Protein AF-K4HRU3-F1 (afdb_monomer_lite)

Radius of gyration: 20.79 Å; chains: 1; bounding box: 53×37×54 Å

InterPro domains:
  IPR000907 Lipoxygenase [PTHR11771] (1-128)
  IPR001246 Lipoxygenase, plant [PR00468] (27-48)
  IPR001246 Lipoxygenase, plant [PR00468] (76-92)
  IPR001246 Lipoxygenase, plant [PR00468] (115-128)
  IPR013819 Lipoxygenase, C-terminal [PF00305] (2-128)
  IPR013819 Lipoxygenase, C-terminal [PS51393] (1-128)
  IPR027433 Lipoxygenase, domain 3 [G3DSA:4.10.372.10] (1-89)
  IPR036226 Lipoxigenase, C-terminal domain superfamily [SSF48484] (1-127)

Secondary structure (DSSP, 8-state):
--THHHHHHHIIIIIHHHHHHHHTTS-SS-SSHHHHHHHHHT-B-----HHHHHHHHH---HHHHHHS-TTSS-B--PPPPGGGSS-TTGGGSHHHHHHHHHHSS-TT------SSS----S-HHHH-

pLDDT: mean 79.18, std 14.43, range [49.53, 98.0]

Organism: Triticum aestivum (NCBI:txid4565)

Sequence (128 aa):
SDFLGYSIKAITQGILPAVRTYVDTTPGEFDSFQDIINLYEGGIKLPNVPALEELRKQFPLQLIKDLLPVGGDSLLKLPVPHIIQADKQAWRTDEEFAREVLAGVNPVMITRLTEFPPKSSLDPSKFG

Structure (mmCIF, N/CA/C/O backbone):
data_AF-K4HRU3-F1
#
_entry.id   AF-K4HRU3-F1
#
loop_
_atom_site.group_PDB
_atom_site.id
_atom_site.type_symbol
_atom_site.label_atom_id
_atom_site.label_alt_id
_atom_site.label_comp_id
_atom_site.label_asym_id
_atom_site.label_entity_id
_atom_site.label_seq_id
_atom_site.pdbx_PDB_ins_code
_atom_site.Cartn_x
_atom_site.Cartn_y
_atom_site.Cartn_z
_atom_site.occupancy
_atom_site.B_iso_or_equiv
_atom_site.auth_seq_id
_atom_site.auth_comp_id
_atom_site.auth_asym_id
_atom_site.auth_atom_id
_atom_site.pdbx_PDB_model_num
ATOM 1 N N . SER A 1 1 ? -14.756 25.017 1.800 1.00 49.53 1 SER A N 1
ATOM 2 C CA . SER A 1 1 ? -13.764 24.368 2.690 1.00 49.53 1 SER A CA 1
ATOM 3 C C . SER A 1 1 ? -14.441 23.207 3.372 1.00 49.53 1 SER A C 1
ATOM 5 O O . SER A 1 1 ? -14.918 23.307 4.497 1.00 49.53 1 SER A O 1
ATOM 7 N N . ASP A 1 2 ? -14.575 22.138 2.604 1.00 59.00 2 ASP A N 1
ATOM 8 C CA . ASP A 1 2 ? -15.739 21.263 2.648 1.00 59.00 2 ASP A CA 1
ATOM 9 C C . ASP A 1 2 ? -15.285 19.862 3.028 1.00 59.00 2 ASP A C 1
ATOM 11 O O . ASP A 1 2 ? -14.248 19.425 2.543 1.00 59.00 2 ASP A O 1
ATOM 15 N N . PHE A 1 3 ? -16.034 19.206 3.920 1.00 65.88 3 PHE A N 1
ATOM 16 C CA . PHE A 1 3 ? -15.991 17.784 4.304 1.00 65.88 3 PHE A CA 1
ATOM 17 C C . PHE A 1 3 ? -14.611 17.110 4.520 1.00 65.88 3 PHE A C 1
ATOM 19 O O . PHE A 1 3 ? -14.329 16.652 5.627 1.00 65.88 3 PHE A O 1
ATOM 26 N N . LEU A 1 4 ? -13.735 17.063 3.513 1.00 65.38 4 LEU A N 1
ATOM 27 C CA . LEU A 1 4 ? -12.375 16.512 3.542 1.00 65.38 4 LEU A CA 1
ATOM 28 C C . LEU A 1 4 ? -11.484 17.172 4.602 1.00 65.38 4 LEU A C 1
ATOM 30 O O . LEU A 1 4 ? -10.838 16.472 5.377 1.00 65.38 4 LEU A O 1
ATOM 34 N N . GLY A 1 5 ? -11.489 18.506 4.705 1.00 69.94 5 GLY A N 1
ATOM 35 C CA . GLY A 1 5 ? -10.673 19.214 5.703 1.00 69.94 5 GLY A CA 1
ATOM 36 C C . GLY A 1 5 ? -11.087 18.897 7.147 1.00 69.94 5 GLY A C 1
ATOM 37 O O . GLY A 1 5 ? -10.239 18.661 8.009 1.00 69.94 5 GLY A O 1
ATOM 38 N N . TYR A 1 6 ? -12.396 18.820 7.406 1.00 65.19 6 TYR A N 1
ATOM 39 C CA . TYR A 1 6 ? -12.931 18.424 8.713 1.00 65.19 6 TYR A CA 1
ATOM 40 C C . TYR A 1 6 ? -12.704 16.937 9.010 1.00 65.19 6 TYR A C 1
ATOM 42 O O . TYR A 1 6 ? -12.440 16.593 10.159 1.00 65.19 6 TYR A O 1
ATOM 50 N N . SER A 1 7 ? -12.736 16.077 7.989 1.00 67.31 7 SER A N 1
ATOM 51 C CA . SER A 1 7 ? -12.435 14.645 8.115 1.00 67.31 7 SER A CA 1
ATOM 52 C C . SER A 1 7 ? -10.976 14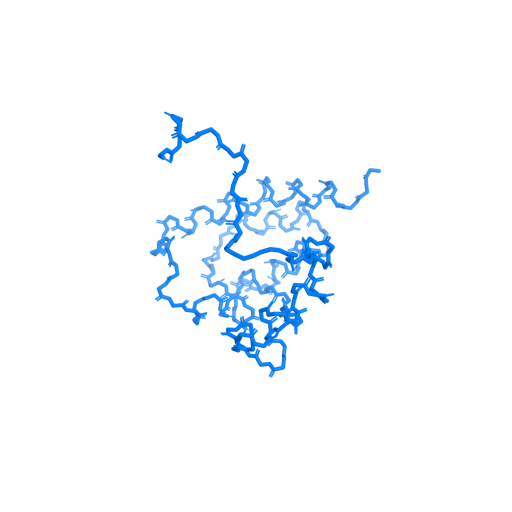.411 8.509 1.00 67.31 7 SER A C 1
ATOM 54 O O . SER A 1 7 ? -10.710 13.696 9.471 1.00 67.31 7 SER A O 1
ATOM 56 N N . ILE A 1 8 ? -10.032 15.091 7.847 1.00 75.12 8 ILE A N 1
ATOM 57 C CA . ILE A 1 8 ? -8.606 15.045 8.206 1.00 75.12 8 ILE A CA 1
ATOM 58 C C . ILE A 1 8 ? -8.403 15.554 9.637 1.00 75.12 8 ILE A C 1
ATOM 60 O O . ILE A 1 8 ? -7.705 14.921 10.426 1.00 75.12 8 ILE A O 1
ATOM 64 N N . LYS A 1 9 ? -9.045 16.670 10.011 1.00 70.06 9 LYS A N 1
ATOM 65 C CA . LYS A 1 9 ? -8.950 17.218 11.371 1.00 70.06 9 LYS A CA 1
ATOM 66 C C . LYS A 1 9 ? -9.475 16.239 12.426 1.00 70.06 9 LYS A C 1
ATOM 68 O O . LYS A 1 9 ? -8.815 16.053 13.442 1.00 70.06 9 LYS A O 1
ATOM 73 N N . ALA A 1 10 ? -10.618 15.601 12.181 1.00 66.75 10 ALA A N 1
ATOM 74 C CA . ALA A 1 10 ? -11.217 14.629 13.093 1.00 66.75 10 ALA A CA 1
ATOM 75 C C . ALA A 1 10 ? -10.364 13.354 13.241 1.00 66.75 10 ALA A C 1
ATOM 77 O O . ALA A 1 10 ? -10.187 12.859 14.355 1.00 66.75 10 ALA A O 1
ATOM 78 N N . ILE A 1 11 ? -9.769 12.859 12.148 1.00 71.12 11 ILE A N 1
ATOM 79 C CA . ILE A 1 11 ? -8.830 11.727 12.188 1.00 71.12 11 ILE A CA 1
ATOM 80 C C . ILE A 1 11 ? -7.592 12.094 13.015 1.00 71.12 11 ILE A C 1
ATOM 82 O O . ILE A 1 11 ? -7.244 11.381 13.954 1.00 71.12 11 ILE A O 1
ATOM 86 N N . THR A 1 12 ? -6.957 13.229 12.714 1.00 74.25 12 THR A N 1
ATOM 87 C CA . THR A 1 12 ? -5.702 13.644 13.358 1.00 74.25 12 THR A CA 1
ATOM 88 C C . THR A 1 12 ? -5.881 14.013 14.830 1.00 74.25 12 THR A C 1
ATOM 90 O O . THR A 1 12 ? -5.030 13.677 15.648 1.00 74.25 12 THR A O 1
ATOM 93 N N . GLN A 1 13 ? -6.960 14.719 15.183 1.00 68.19 13 GLN A N 1
ATOM 94 C CA . GLN A 1 13 ? -7.168 15.225 16.546 1.00 68.19 13 GLN A CA 1
ATOM 95 C C . GLN A 1 13 ? -7.952 14.264 17.440 1.00 68.19 13 GLN A C 1
ATOM 97 O O . GLN A 1 13 ? -7.864 14.382 18.658 1.00 68.19 13 GLN A O 1
ATOM 102 N N . GLY A 1 14 ? -8.712 13.337 16.853 1.00 66.44 14 GLY A N 1
ATOM 103 C CA . GLY A 1 14 ? -9.560 12.415 17.596 1.00 66.44 14 GLY A CA 1
ATOM 104 C C . GLY A 1 14 ? -9.108 10.969 17.518 1.00 66.44 14 GLY A C 1
ATOM 105 O O . GLY A 1 14 ? -8.711 10.377 18.519 1.00 66.44 14 GLY A O 1
ATOM 106 N N . ILE A 1 15 ? -9.167 10.398 16.317 1.00 68.06 15 ILE A N 1
ATOM 107 C CA . ILE A 1 15 ? -8.950 8.959 16.122 1.00 68.06 15 ILE A CA 1
ATOM 108 C C . ILE A 1 15 ? -7.496 8.576 16.421 1.00 68.06 15 ILE A C 1
ATOM 110 O O . ILE A 1 15 ? -7.257 7.601 17.126 1.00 68.06 15 ILE A O 1
ATOM 114 N N . LEU A 1 16 ? -6.522 9.353 15.939 1.00 72.00 16 LEU A N 1
ATOM 115 C CA . LEU A 1 16 ? -5.100 9.035 16.092 1.00 72.00 16 LEU A CA 1
ATOM 116 C C . LEU A 1 16 ? -4.645 8.940 17.567 1.00 72.00 16 LEU A C 1
ATOM 118 O O . LEU A 1 16 ? -3.982 7.956 17.899 1.00 72.00 16 LEU A O 1
ATOM 122 N N . PRO A 1 17 ? -4.994 9.879 18.473 1.00 69.88 17 PRO A N 1
ATOM 123 C CA . PRO A 1 17 ? -4.729 9.722 19.904 1.00 69.88 17 PRO A CA 1
ATOM 124 C C . PRO A 1 17 ? -5.325 8.448 20.511 1.00 69.88 17 PRO A C 1
ATOM 126 O O . PRO A 1 17 ? -4.626 7.744 21.233 1.00 69.88 17 PRO A O 1
ATOM 129 N N . ALA A 1 18 ? -6.582 8.123 20.193 1.00 66.31 18 ALA A N 1
ATOM 130 C CA . ALA A 1 18 ? -7.253 6.952 20.753 1.00 66.31 18 ALA A CA 1
ATOM 131 C C . ALA A 1 18 ? -6.654 5.628 20.248 1.00 66.31 18 ALA A C 1
ATOM 133 O O . ALA A 1 18 ? -6.493 4.687 21.023 1.00 66.31 18 ALA A O 1
ATOM 134 N N . VAL A 1 19 ? -6.270 5.577 18.967 1.00 67.44 19 VAL A N 1
ATOM 135 C CA . VAL A 1 19 ? -5.545 4.440 18.386 1.00 67.44 19 VAL A CA 1
ATOM 136 C C . VAL A 1 19 ? -4.176 4.283 19.044 1.00 67.44 19 VAL A C 1
ATOM 138 O O . VAL A 1 19 ? -3.841 3.170 19.419 1.00 67.44 19 VAL A O 1
ATOM 141 N N . ARG A 1 20 ? -3.405 5.361 19.259 1.00 67.12 20 ARG A N 1
ATOM 142 C CA . ARG A 1 20 ? -2.085 5.280 19.923 1.00 67.12 20 ARG A CA 1
ATOM 143 C C . ARG A 1 20 ? -2.170 4.675 21.320 1.00 67.12 20 ARG A C 1
ATOM 145 O O . ARG A 1 20 ? -1.429 3.751 21.610 1.00 67.12 20 ARG A O 1
ATOM 152 N N . THR A 1 21 ? -3.122 5.121 22.141 1.00 64.00 21 THR A N 1
ATOM 153 C CA . THR A 1 21 ? -3.320 4.563 23.489 1.00 64.00 21 THR A CA 1
ATOM 154 C C . THR A 1 21 ? -3.628 3.063 23.472 1.00 64.00 21 THR A C 1
ATOM 156 O O . THR A 1 21 ? -3.273 2.366 24.416 1.00 64.00 21 THR A O 1
ATOM 159 N N . TYR A 1 22 ? -4.274 2.554 22.418 1.00 60.16 22 TYR A N 1
ATOM 160 C CA . TYR A 1 22 ? -4.580 1.130 22.288 1.00 60.16 22 TYR A CA 1
ATOM 161 C C . TYR A 1 22 ? -3.470 0.320 21.607 1.00 60.16 22 TYR A C 1
ATOM 163 O O . TYR A 1 22 ? -3.189 -0.797 22.035 1.00 60.16 22 TYR A O 1
ATOM 171 N N . VAL A 1 23 ? -2.808 0.869 20.588 1.00 60.47 23 VAL A N 1
ATOM 172 C CA . VAL A 1 23 ? -1.643 0.249 19.935 1.00 60.47 23 VAL A CA 1
ATOM 173 C C . VAL A 1 23 ? -0.483 0.129 20.922 1.00 60.47 23 VAL A C 1
ATOM 175 O O . VAL A 1 23 ? 0.213 -0.873 20.889 1.00 60.47 23 VAL A O 1
ATOM 178 N N . ASP A 1 24 ? -0.353 1.046 21.885 1.00 55.22 24 ASP A N 1
ATOM 179 C CA . ASP A 1 24 ? 0.565 0.885 23.024 1.00 55.22 24 ASP A CA 1
ATOM 180 C C . ASP A 1 24 ? 0.216 -0.342 23.908 1.00 55.22 24 ASP A C 1
ATOM 182 O O . ASP A 1 24 ? 1.052 -0.808 24.679 1.00 55.22 24 ASP A O 1
ATOM 186 N N . THR A 1 25 ? -1.007 -0.886 23.807 1.00 53.00 25 THR A N 1
ATOM 187 C CA . THR A 1 25 ? -1.504 -2.053 24.574 1.00 53.00 25 THR A CA 1
ATOM 188 C C . THR A 1 25 ? -1.705 -3.331 23.745 1.00 53.00 25 THR A C 1
ATOM 190 O O . THR A 1 25 ? -1.973 -4.387 24.317 1.00 53.00 25 THR A O 1
ATOM 193 N N . THR A 1 26 ? -1.565 -3.263 22.417 1.00 58.53 26 THR A N 1
ATOM 194 C CA . THR A 1 26 ? -1.554 -4.425 21.505 1.00 58.53 26 THR A CA 1
ATOM 195 C C . THR A 1 26 ? -0.101 -4.667 21.070 1.00 58.53 26 THR A C 1
ATOM 197 O O . THR A 1 26 ? 0.658 -3.703 21.021 1.00 58.53 26 THR A O 1
ATOM 200 N N . PRO A 1 27 ? 0.358 -5.893 20.758 1.00 57.91 27 PRO A N 1
ATOM 201 C CA . PRO A 1 27 ? 1.639 -6.057 20.066 1.00 57.91 27 PRO A CA 1
ATOM 202 C C . PRO A 1 27 ? 1.591 -5.191 18.796 1.00 57.91 27 PRO A C 1
ATOM 204 O O . PRO A 1 27 ? 0.677 -5.344 17.994 1.00 57.91 27 PRO A O 1
ATOM 207 N N . GLY A 1 28 ? 2.470 -4.192 18.683 1.00 66.06 28 GLY A N 1
ATOM 208 C CA . GLY A 1 28 ? 2.300 -3.038 17.783 1.00 66.06 28 GLY A CA 1
ATOM 209 C C . GLY A 1 28 ? 2.464 -3.313 16.282 1.00 66.06 28 GLY A C 1
ATOM 210 O O . GLY A 1 28 ? 2.686 -2.375 15.519 1.00 66.06 28 GLY A O 1
ATOM 211 N N . GLU A 1 29 ? 2.380 -4.572 15.857 1.00 74.56 29 GLU A N 1
ATOM 212 C CA . GLU A 1 29 ? 2.589 -5.028 14.485 1.00 74.56 29 GLU A CA 1
ATOM 213 C C . GLU A 1 29 ? 1.497 -6.032 14.092 1.00 74.56 29 GLU A C 1
ATOM 215 O O . GLU A 1 29 ? 0.852 -6.645 14.940 1.00 74.56 29 GLU A O 1
ATOM 220 N N . PHE A 1 30 ? 1.260 -6.185 12.789 1.00 80.44 30 PHE A N 1
ATOM 221 C CA . PHE A 1 30 ? 0.417 -7.268 12.291 1.00 80.44 30 PHE A CA 1
ATOM 222 C C . PHE A 1 30 ? 1.254 -8.543 12.201 1.00 80.44 30 PHE A C 1
ATOM 224 O O . PHE A 1 30 ? 2.217 -8.587 11.436 1.00 80.44 30 PHE A O 1
ATOM 231 N N . ASP A 1 31 ? 0.854 -9.587 12.920 1.00 83.31 31 ASP A N 1
ATOM 232 C CA . ASP A 1 31 ? 1.534 -10.887 12.892 1.00 83.31 31 ASP A CA 1
ATOM 233 C C . ASP A 1 31 ? 1.175 -11.695 11.628 1.00 83.31 31 ASP A C 1
ATOM 235 O O . ASP A 1 31 ? 1.855 -12.656 11.2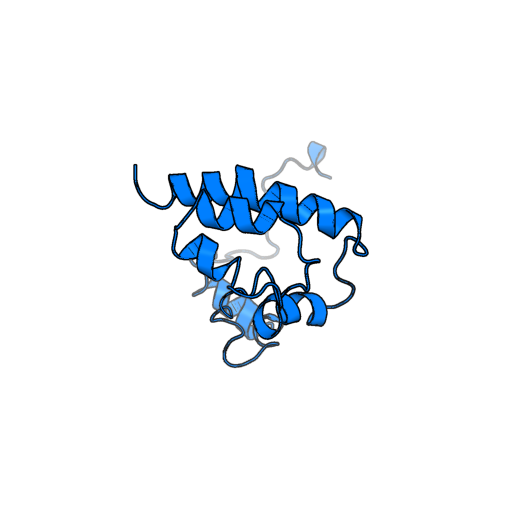57 1.00 83.31 31 ASP A O 1
ATOM 239 N N . SER A 1 32 ? 0.090 -11.319 10.942 1.00 88.88 32 SER A N 1
ATOM 240 C CA . SER A 1 32 ? -0.408 -11.998 9.750 1.00 88.88 32 SER A CA 1
ATOM 241 C C . SER A 1 32 ? -1.244 -11.093 8.836 1.00 88.88 32 SER A C 1
ATOM 243 O O . SER A 1 32 ? -1.811 -10.080 9.245 1.00 88.88 32 SER A O 1
ATOM 245 N N . PHE A 1 33 ? -1.433 -11.516 7.579 1.00 90.69 33 PHE A N 1
ATOM 246 C CA . PHE A 1 33 ? -2.422 -10.881 6.699 1.00 90.69 33 PHE A CA 1
ATOM 247 C C . PHE A 1 33 ? -3.850 -10.999 7.235 1.00 90.69 33 PHE A C 1
ATOM 249 O O . PHE A 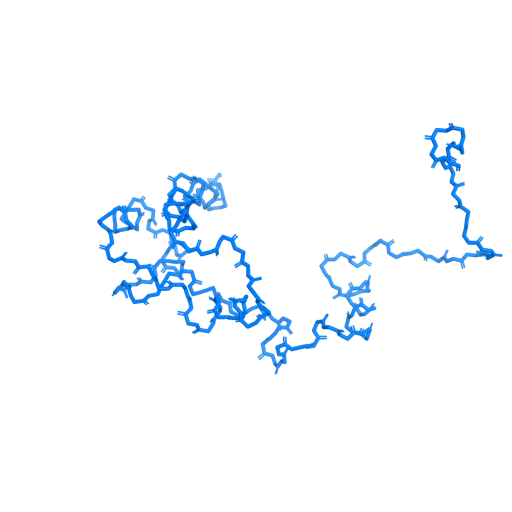1 33 ? -4.676 -10.140 6.936 1.00 90.69 33 PHE A O 1
ATOM 256 N N . GLN A 1 34 ? -4.154 -12.026 8.036 1.00 88.19 34 GLN A N 1
ATOM 257 C CA . GLN A 1 34 ? -5.478 -12.155 8.632 1.00 88.19 34 GLN A CA 1
ATOM 258 C C . GLN A 1 34 ? -5.750 -11.014 9.618 1.00 88.19 34 GLN A C 1
ATOM 260 O O . GLN A 1 34 ? -6.876 -10.530 9.663 1.00 88.19 34 GLN A O 1
ATOM 265 N N . ASP A 1 35 ? -4.736 -10.518 10.327 1.00 83.00 35 ASP A N 1
ATOM 266 C CA . ASP A 1 35 ? -4.894 -9.376 11.235 1.00 83.00 35 ASP A CA 1
ATOM 267 C C . ASP A 1 35 ? -5.275 -8.098 10.479 1.00 83.00 35 ASP A C 1
ATOM 269 O O . ASP A 1 35 ? -6.122 -7.332 10.937 1.00 83.00 35 ASP A O 1
ATOM 273 N N . ILE A 1 36 ? -4.741 -7.921 9.266 1.00 84.81 36 ILE A N 1
ATOM 274 C CA . ILE A 1 36 ? -5.132 -6.835 8.358 1.00 84.81 36 ILE A CA 1
ATOM 275 C C . ILE A 1 36 ? -6.570 -7.036 7.862 1.00 84.81 36 ILE A C 1
ATOM 277 O O . ILE A 1 36 ? -7.362 -6.095 7.859 1.00 84.81 36 ILE A O 1
ATOM 281 N N . ILE A 1 37 ? -6.936 -8.256 7.452 1.00 87.44 37 ILE A N 1
ATOM 282 C CA . ILE A 1 37 ? -8.294 -8.568 6.979 1.00 87.44 37 ILE A CA 1
ATOM 283 C C . ILE A 1 37 ? -9.336 -8.371 8.091 1.00 87.44 37 ILE A C 1
ATOM 285 O O . ILE A 1 37 ? -10.431 -7.868 7.827 1.00 87.44 37 ILE A O 1
ATOM 289 N N . ASN A 1 38 ? -8.988 -8.692 9.338 1.00 83.44 38 ASN A N 1
ATOM 290 C CA . ASN A 1 38 ? -9.866 -8.544 10.497 1.00 83.44 38 ASN A CA 1
ATOM 291 C C . ASN A 1 38 ? -10.333 -7.095 10.705 1.00 83.44 38 ASN A C 1
ATOM 293 O O . ASN A 1 38 ? -11.446 -6.902 11.197 1.00 83.44 38 ASN A O 1
ATOM 297 N N . LEU A 1 39 ? -9.566 -6.091 10.256 1.00 80.56 39 LEU A N 1
ATOM 298 C CA . LEU A 1 39 ? -9.984 -4.681 10.263 1.00 80.56 39 LEU A CA 1
ATOM 299 C C . LEU A 1 39 ? -11.297 -4.455 9.496 1.00 80.56 39 LEU A C 1
ATOM 301 O O . LEU A 1 39 ? -12.104 -3.613 9.878 1.00 80.56 39 LEU A O 1
ATOM 305 N N . TYR A 1 40 ? -11.545 -5.221 8.435 1.00 81.00 40 TYR A N 1
ATOM 306 C CA . TYR A 1 40 ? -12.732 -5.065 7.590 1.00 81.00 40 TYR A CA 1
ATOM 307 C C . TYR A 1 40 ? -13.888 -5.988 8.007 1.00 81.00 40 TYR A C 1
ATOM 309 O O . TYR A 1 40 ? -15.057 -5.658 7.804 1.00 81.00 40 TYR A O 1
ATOM 317 N N . GLU A 1 41 ? -13.587 -7.147 8.601 1.00 80.06 41 GLU A N 1
ATOM 318 C CA . GLU A 1 41 ? -14.604 -8.144 8.973 1.00 80.06 41 GLU A CA 1
ATOM 319 C C . GLU A 1 41 ? -15.173 -7.915 10.377 1.00 80.06 41 GLU A C 1
ATOM 321 O O . GLU A 1 41 ? -16.394 -7.866 10.564 1.00 80.06 41 GLU A O 1
ATOM 326 N N . GLY A 1 42 ? -14.282 -7.763 11.359 1.00 71.31 42 GLY A N 1
ATOM 327 C CA . GLY A 1 42 ? -14.614 -7.693 12.783 1.00 71.31 42 GLY A CA 1
ATOM 328 C C . GLY A 1 42 ? -14.195 -6.394 13.468 1.00 71.31 42 GLY A C 1
ATOM 329 O O . GLY A 1 42 ? -14.618 -6.163 14.597 1.00 71.31 42 GLY A O 1
ATOM 330 N N . GLY A 1 43 ? -13.403 -5.548 12.801 1.00 72.56 43 GLY A N 1
ATOM 331 C CA . GLY A 1 43 ? -12.790 -4.364 13.399 1.00 72.56 43 GLY A CA 1
ATOM 332 C C . GLY A 1 43 ? -11.799 -4.712 14.518 1.00 72.56 43 GLY A C 1
ATOM 333 O O . GLY A 1 43 ? -11.479 -5.873 14.772 1.00 72.56 43 GLY A O 1
ATOM 334 N N . ILE A 1 44 ? -11.317 -3.687 15.215 1.00 70.94 44 ILE A N 1
ATOM 335 C CA . ILE A 1 44 ? -10.462 -3.819 16.398 1.00 70.94 44 ILE A CA 1
ATOM 336 C C . ILE A 1 44 ? -11.336 -3.704 17.649 1.00 70.94 44 ILE A C 1
ATOM 338 O O . ILE A 1 44 ? -12.063 -2.723 17.820 1.00 70.94 44 ILE A O 1
ATOM 342 N N . LYS A 1 45 ? -11.264 -4.689 18.551 1.00 65.19 45 LYS A N 1
ATOM 343 C CA . LYS A 1 45 ? -11.977 -4.642 19.837 1.00 65.19 45 LYS A CA 1
ATOM 344 C C . LYS A 1 45 ? -11.314 -3.632 20.768 1.00 65.19 45 LYS A C 1
ATOM 346 O O . LYS A 1 45 ? -10.303 -3.950 21.392 1.00 65.19 45 LYS A O 1
ATOM 351 N N . LEU A 1 46 ? -11.879 -2.434 20.884 1.00 63.31 46 LEU A N 1
ATOM 352 C CA . LEU A 1 46 ? -11.396 -1.453 21.852 1.00 63.31 46 LEU A CA 1
ATOM 353 C C . LEU A 1 46 ? -12.038 -1.650 23.231 1.00 63.31 46 LEU A C 1
ATOM 355 O O . LEU A 1 46 ? -13.175 -2.112 23.329 1.00 63.31 46 LEU A O 1
ATOM 359 N N . PRO A 1 47 ? -11.332 -1.282 24.313 1.00 57.78 47 PRO A N 1
ATOM 360 C CA . PRO A 1 47 ? -11.963 -1.122 25.610 1.00 57.78 47 PRO A CA 1
ATOM 361 C C . PRO A 1 47 ? -13.006 -0.000 25.534 1.00 57.78 47 PRO A C 1
ATOM 363 O O . PRO A 1 47 ? -12.796 1.013 24.865 1.00 57.78 47 PRO A O 1
ATOM 366 N N . ASN A 1 48 ? -14.114 -0.151 26.261 1.00 63.44 48 ASN A N 1
ATOM 367 C CA . ASN A 1 48 ? -15.095 0.920 26.435 1.00 63.44 48 ASN A CA 1
ATOM 368 C C . ASN A 1 48 ? -14.447 2.090 27.195 1.00 63.44 48 ASN A C 1
ATOM 370 O O . ASN A 1 48 ? -14.406 2.088 28.426 1.00 63.44 48 ASN A O 1
ATOM 374 N N . VAL A 1 49 ? -13.921 3.080 26.465 1.00 65.00 49 VAL A N 1
ATOM 375 C CA . VAL A 1 49 ? -13.308 4.284 27.041 1.00 65.00 49 VAL A CA 1
ATOM 376 C C . VAL A 1 49 ? -14.150 5.534 26.751 1.00 65.00 49 VAL A C 1
ATOM 378 O O . VAL A 1 49 ? -14.475 5.801 25.592 1.00 65.00 49 VAL A O 1
ATOM 381 N N . PRO A 1 50 ? -14.457 6.361 27.772 1.00 69.62 50 PRO A N 1
ATOM 382 C CA . PRO A 1 50 ? -15.275 7.571 27.618 1.00 69.62 50 PRO A CA 1
ATOM 383 C C . PRO A 1 50 ? -14.772 8.567 26.560 1.00 69.62 50 PRO A C 1
ATOM 385 O O . PRO A 1 50 ? -15.564 9.291 25.964 1.00 69.62 50 PRO A O 1
ATOM 388 N N . ALA A 1 51 ? -13.461 8.594 26.294 1.00 69.62 51 ALA A N 1
ATOM 389 C CA . ALA A 1 51 ? -12.854 9.498 25.317 1.00 69.62 51 ALA A CA 1
ATOM 390 C C . ALA A 1 51 ? -13.333 9.253 23.871 1.00 69.62 51 ALA A C 1
ATOM 392 O O . ALA A 1 51 ? -13.475 10.204 23.106 1.00 69.62 51 ALA A O 1
ATOM 393 N N . LEU A 1 52 ? -13.616 8.001 23.494 1.00 69.31 52 LEU A N 1
ATOM 394 C CA . LEU A 1 52 ? -14.098 7.659 22.148 1.00 69.31 52 LEU A CA 1
ATOM 395 C C . LEU A 1 52 ? -15.535 8.135 21.914 1.00 69.31 52 LEU A C 1
ATOM 397 O O . LEU A 1 52 ? -15.861 8.634 20.835 1.00 69.31 52 LEU A O 1
ATOM 401 N N . GLU A 1 53 ? -16.376 8.039 22.943 1.00 72.06 53 GLU A N 1
ATOM 402 C CA . GLU A 1 53 ? -17.750 8.541 22.907 1.00 72.06 53 GLU A CA 1
ATOM 403 C C . GLU A 1 53 ? -17.791 10.068 22.764 1.00 72.06 53 GLU A C 1
ATOM 405 O O . GLU A 1 53 ? -18.586 10.606 21.989 1.00 72.06 53 GLU A O 1
ATOM 410 N N . GLU A 1 54 ? -16.894 10.785 23.445 1.00 74.25 54 GLU A N 1
ATOM 411 C CA . GLU A 1 54 ? -16.775 12.240 23.293 1.00 74.25 54 GLU A CA 1
ATOM 412 C C . GLU A 1 54 ? -16.307 12.646 21.889 1.00 74.25 54 GLU A C 1
ATOM 414 O O . GLU A 1 54 ? -16.853 13.583 21.303 1.00 74.25 54 GLU A O 1
ATOM 419 N N . LEU A 1 55 ? -15.382 11.899 21.280 1.00 70.31 55 LEU A N 1
ATOM 420 C CA . LEU A 1 55 ? -14.960 12.146 19.897 1.00 70.31 55 LEU A CA 1
ATOM 421 C C . LEU A 1 55 ? -16.090 11.955 18.886 1.00 70.31 55 LEU A C 1
ATOM 423 O O . LEU A 1 55 ? -16.244 12.768 17.969 1.00 70.31 55 LEU A O 1
ATOM 427 N N . ARG A 1 56 ? -16.913 10.919 19.072 1.00 70.75 56 ARG A N 1
ATOM 428 C CA . ARG A 1 56 ? -18.097 10.680 18.240 1.00 70.75 56 ARG A CA 1
ATOM 429 C C . ARG A 1 56 ? -19.096 11.839 18.330 1.00 70.75 56 ARG A C 1
ATOM 431 O O . ARG A 1 56 ? -19.679 12.217 17.312 1.00 70.75 56 ARG A O 1
ATOM 438 N N . LYS A 1 57 ? -19.287 12.423 19.520 1.00 76.06 57 LYS A N 1
ATOM 439 C CA . LYS A 1 57 ? -20.138 13.613 19.715 1.00 76.06 57 LYS A CA 1
ATOM 440 C C . LYS A 1 57 ? -19.532 14.861 19.078 1.00 76.06 57 LYS A C 1
ATOM 442 O O . LYS A 1 57 ? -20.251 15.634 18.449 1.00 76.06 57 LYS A O 1
ATOM 447 N N . GLN A 1 58 ? -18.222 15.051 19.228 1.00 73.12 58 GLN A N 1
ATOM 448 C CA . GLN A 1 58 ? -17.509 16.225 18.730 1.00 73.12 58 GLN A CA 1
ATOM 449 C C . GLN A 1 58 ? -17.466 16.279 17.196 1.00 73.12 58 GLN A C 1
ATOM 451 O O . GLN A 1 58 ? -17.506 17.365 16.615 1.00 73.12 58 GLN A O 1
ATOM 456 N N . PHE A 1 59 ? -17.423 15.121 16.533 1.00 70.31 59 PHE A N 1
ATOM 457 C CA . PHE A 1 59 ? -17.351 15.023 15.078 1.00 70.31 59 PHE A CA 1
ATOM 458 C C . PHE A 1 59 ? -18.473 14.130 14.515 1.00 70.31 59 PHE A C 1
ATOM 460 O O . PHE A 1 59 ? -18.225 12.983 14.150 1.00 70.31 59 PHE A O 1
ATOM 467 N N . PRO A 1 60 ? -19.707 14.648 14.344 1.00 66.94 60 PRO A N 1
ATOM 468 C CA . PRO A 1 60 ? -20.870 13.871 13.892 1.00 66.94 60 PRO A CA 1
ATOM 469 C C . PRO A 1 60 ? -20.866 13.547 12.382 1.00 66.94 60 PRO A C 1
ATOM 471 O O . PRO A 1 60 ? -21.923 13.278 11.800 1.00 66.94 60 PRO A O 1
ATOM 474 N N . LEU A 1 61 ? -19.697 13.583 11.739 1.00 70.94 61 LEU A N 1
ATOM 475 C CA . LEU A 1 61 ? -19.517 13.251 10.329 1.00 70.94 61 LEU A CA 1
ATOM 476 C C . LEU A 1 61 ? -19.797 11.765 10.099 1.00 70.94 61 LEU A C 1
ATOM 478 O O . LEU A 1 61 ? -19.448 10.929 10.932 1.00 70.94 61 LEU A O 1
ATOM 482 N N . GLN A 1 62 ? -20.381 11.433 8.944 1.00 69.44 62 GLN A N 1
ATOM 483 C CA . GLN A 1 62 ? -20.686 10.043 8.595 1.00 69.44 62 GLN A CA 1
ATOM 484 C C . GLN A 1 62 ? -19.433 9.159 8.653 1.00 69.44 62 GLN A C 1
ATOM 486 O O . GLN A 1 62 ? -19.457 8.122 9.300 1.00 69.44 62 GLN A O 1
ATOM 491 N N . LEU A 1 63 ? -18.306 9.654 8.129 1.00 67.81 63 LEU A N 1
ATOM 492 C CA . LEU A 1 63 ? -17.017 8.960 8.184 1.00 67.81 63 LEU A CA 1
ATOM 493 C C . LEU A 1 63 ? -16.599 8.582 9.617 1.00 67.81 63 LEU A C 1
ATOM 495 O O . LEU A 1 63 ? -16.109 7.486 9.848 1.00 67.81 63 LEU A O 1
ATOM 499 N N . ILE A 1 64 ? -16.810 9.467 10.596 1.00 70.44 64 ILE A N 1
ATOM 500 C CA . ILE A 1 64 ? -16.461 9.192 11.998 1.00 70.44 64 ILE A CA 1
ATOM 501 C C . ILE A 1 64 ? -17.425 8.180 12.613 1.00 70.44 64 ILE A C 1
ATOM 503 O O . ILE A 1 64 ? -16.998 7.330 13.384 1.00 70.44 64 ILE A O 1
ATOM 507 N N . LYS A 1 65 ? -18.710 8.225 12.249 1.00 70.00 65 LYS A N 1
ATOM 508 C CA . LYS A 1 65 ? -19.702 7.236 12.696 1.00 70.00 65 LYS A CA 1
ATOM 509 C C . LYS A 1 65 ? -19.431 5.843 12.129 1.00 70.00 65 LYS A C 1
ATOM 511 O O . LYS A 1 65 ? -19.698 4.876 12.835 1.00 70.00 65 LYS A O 1
ATOM 516 N N . ASP A 1 66 ? -18.914 5.765 10.904 1.00 68.88 66 ASP A N 1
ATOM 517 C CA . ASP A 1 66 ? -18.528 4.512 10.249 1.00 68.88 66 ASP A CA 1
ATOM 518 C C . ASP A 1 66 ? -17.239 3.941 10.871 1.00 68.88 66 ASP A C 1
ATOM 520 O O . ASP A 1 66 ? -17.139 2.741 11.105 1.00 68.88 66 ASP A O 1
ATOM 524 N N . LEU A 1 67 ? -16.275 4.805 11.219 1.00 68.88 67 LEU A N 1
ATOM 525 C CA . LEU A 1 67 ? -15.042 4.410 11.914 1.00 68.88 67 LEU A CA 1
ATOM 526 C C . LEU A 1 67 ? -15.257 4.071 13.398 1.00 68.88 67 LEU A C 1
ATOM 528 O O . LEU A 1 67 ? -14.503 3.271 13.952 1.00 68.88 67 LEU A O 1
ATOM 532 N N . LEU A 1 68 ? -16.268 4.663 14.039 1.00 69.38 68 LEU A N 1
ATOM 533 C CA . LEU A 1 68 ? -16.621 4.470 15.450 1.00 69.38 68 LEU A CA 1
ATOM 534 C C . LEU A 1 68 ? -18.085 3.997 15.595 1.00 69.38 68 LEU A C 1
ATOM 536 O O . LEU A 1 68 ? -18.915 4.798 16.031 1.00 69.38 68 LEU A O 1
ATOM 540 N N . PRO A 1 69 ? -18.453 2.754 15.225 1.00 64.38 69 PRO A N 1
ATOM 541 C CA . PRO A 1 69 ? -19.827 2.248 15.331 1.00 64.38 69 PRO A CA 1
ATOM 542 C C . PRO A 1 69 ? -20.436 2.384 16.740 1.00 64.38 69 PRO A C 1
ATOM 544 O O . PRO A 1 69 ? -19.734 2.341 17.748 1.00 64.38 69 PRO A O 1
ATOM 547 N N . VAL A 1 70 ? -21.764 2.541 16.824 1.00 59.22 70 VAL A N 1
ATOM 548 C CA . VAL A 1 70 ? -22.486 2.616 18.113 1.00 59.22 70 VAL A CA 1
ATOM 549 C C . VAL A 1 70 ? -22.427 1.261 18.813 1.00 59.22 70 VAL A C 1
ATOM 551 O O . VAL A 1 70 ? -22.761 0.256 18.192 1.00 59.22 70 VAL A O 1
ATOM 554 N N . GLY A 1 71 ? -22.091 1.248 20.106 1.00 58.69 71 GLY A N 1
ATOM 555 C CA . GLY A 1 71 ? -22.179 0.052 20.953 1.00 58.69 71 GLY A CA 1
ATOM 556 C C . GLY A 1 71 ? -20.843 -0.489 21.459 1.00 58.69 71 GLY A C 1
ATOM 557 O O . GLY A 1 71 ? -20.852 -1.430 22.238 1.00 58.69 71 GLY A O 1
ATOM 558 N N . GLY A 1 72 ? -19.706 0.102 21.073 1.00 54.62 72 GLY A N 1
ATOM 559 C CA . GLY A 1 72 ? -18.397 -0.210 21.668 1.00 54.62 72 GLY A CA 1
ATOM 560 C C . GLY A 1 72 ? -17.801 -1.576 21.299 1.00 54.62 72 GLY A C 1
ATOM 561 O O . GLY A 1 72 ? -16.676 -1.865 21.691 1.00 54.62 72 GLY A O 1
ATOM 562 N N . ASP A 1 73 ? -18.500 -2.403 20.518 1.00 55.06 73 ASP A N 1
ATOM 563 C CA . ASP A 1 73 ? -18.073 -3.783 20.254 1.00 55.06 73 ASP A CA 1
ATOM 564 C C . ASP A 1 73 ? -16.909 -3.899 19.253 1.00 55.06 73 ASP A C 1
ATOM 566 O O . ASP A 1 73 ? -16.202 -4.908 19.233 1.00 55.06 73 ASP A O 1
ATOM 570 N N . SER A 1 74 ? -16.704 -2.901 18.387 1.00 59.16 74 SER A N 1
ATOM 571 C CA . SER A 1 74 ? -15.629 -2.910 17.383 1.00 59.16 74 SER A CA 1
ATOM 572 C C . SER A 1 74 ? -15.387 -1.519 16.798 1.00 59.16 74 SER A C 1
ATOM 574 O O . SER A 1 74 ? -16.308 -0.849 16.338 1.00 59.16 74 SER A O 1
ATOM 576 N N . LEU A 1 75 ? -14.130 -1.085 16.810 1.00 62.47 75 LEU A N 1
ATOM 577 C CA . LEU A 1 75 ? -13.661 0.155 16.203 1.00 62.47 75 LEU A CA 1
ATOM 578 C C . LEU A 1 75 ? -13.028 -0.130 14.846 1.00 62.47 75 LEU A C 1
ATOM 580 O O . LEU A 1 75 ? -12.521 -1.226 14.624 1.00 62.47 75 LEU A O 1
ATOM 584 N N . LEU A 1 76 ? -13.010 0.861 13.953 1.00 62.31 76 LEU A N 1
ATOM 585 C CA . LEU A 1 76 ? -12.400 0.743 12.627 1.00 62.31 76 LEU A CA 1
ATOM 586 C C . LEU A 1 76 ? -12.957 -0.434 11.819 1.00 62.31 76 LEU A C 1
ATOM 588 O O . LEU A 1 76 ? -12.190 -1.095 11.128 1.00 62.31 76 LEU A O 1
ATOM 592 N N . LYS A 1 77 ? -14.271 -0.698 11.877 1.00 67.69 77 LYS A N 1
ATOM 593 C CA . LYS A 1 77 ? -14.909 -1.600 10.908 1.00 67.69 77 LYS A CA 1
ATOM 594 C C . LYS A 1 77 ? -14.938 -0.905 9.550 1.00 67.69 77 LYS A C 1
ATOM 596 O O . LYS A 1 77 ? -15.930 -0.297 9.152 1.00 67.69 77 LYS A O 1
ATOM 601 N N . LEU A 1 78 ? -13.789 -0.921 8.892 1.00 72.88 78 LEU A N 1
ATOM 602 C CA . LEU A 1 78 ? -13.579 -0.235 7.634 1.00 72.88 78 LEU A CA 1
ATOM 603 C C . LEU A 1 78 ? -14.454 -0.878 6.553 1.00 72.88 78 LEU A C 1
ATOM 605 O O . LEU A 1 78 ? -14.671 -2.094 6.577 1.00 72.88 78 LEU A O 1
ATOM 609 N N . PRO A 1 79 ? -14.950 -0.094 5.581 1.00 78.12 79 PRO A N 1
ATOM 610 C CA . PRO A 1 79 ? -15.597 -0.677 4.418 1.00 78.12 79 PRO A CA 1
ATOM 611 C C . PRO A 1 79 ? -14.608 -1.608 3.714 1.00 78.12 79 PRO A C 1
ATOM 613 O O . PRO A 1 79 ? -13.444 -1.250 3.522 1.00 78.12 79 PRO A O 1
ATOM 616 N N . VAL A 1 80 ? -15.075 -2.799 3.332 1.00 85.12 80 VAL A N 1
ATOM 617 C CA . VAL A 1 80 ? -14.257 -3.778 2.606 1.00 85.12 80 VAL A CA 1
ATOM 618 C C . VAL A 1 80 ? -13.776 -3.137 1.292 1.00 85.12 80 VAL A C 1
ATOM 620 O O . VAL A 1 80 ? -14.614 -2.709 0.493 1.00 85.12 80 VAL A O 1
ATOM 623 N N . PRO A 1 81 ? -12.457 -3.048 1.042 1.00 88.81 81 PRO A N 1
ATOM 624 C CA . PRO A 1 81 ? -11.917 -2.537 -0.207 1.00 88.81 81 PRO A CA 1
ATOM 625 C C . PRO A 1 81 ? -12.401 -3.362 -1.400 1.00 88.81 81 PRO A C 1
ATOM 627 O O . PRO A 1 81 ? -12.437 -4.590 -1.338 1.00 88.81 81 PRO A O 1
ATOM 630 N N . HIS A 1 82 ? -12.699 -2.691 -2.515 1.00 89.81 82 HIS A N 1
ATOM 631 C CA . HIS A 1 82 ? -13.218 -3.335 -3.728 1.00 89.81 82 HIS A CA 1
ATOM 632 C C . HIS A 1 82 ? -12.334 -4.490 -4.225 1.00 89.81 82 HIS A C 1
ATOM 634 O O . HIS A 1 82 ? -12.857 -5.521 -4.636 1.00 89.81 82 HIS A O 1
ATOM 640 N N . ILE A 1 83 ? -11.008 -4.353 -4.127 1.00 91.19 83 ILE A N 1
ATOM 641 C CA . ILE A 1 83 ? -10.052 -5.376 -4.575 1.00 91.19 83 ILE A CA 1
ATOM 642 C C . ILE A 1 83 ? -10.162 -6.700 -3.806 1.00 91.19 83 ILE A C 1
ATOM 644 O O . ILE A 1 83 ? -9.926 -7.754 -4.384 1.00 91.19 83 ILE A O 1
ATOM 648 N N . ILE A 1 84 ? -10.569 -6.666 -2.531 1.00 92.19 84 ILE A N 1
ATOM 649 C CA . ILE A 1 84 ? -10.740 -7.874 -1.708 1.00 92.19 84 ILE A CA 1
ATOM 650 C C . ILE A 1 84 ? -12.202 -8.280 -1.506 1.00 92.19 84 ILE A C 1
ATOM 652 O O . ILE A 1 84 ? -12.488 -9.191 -0.730 1.00 92.19 84 ILE A O 1
ATOM 656 N N . GLN A 1 85 ? -13.141 -7.618 -2.188 1.00 91.19 85 GLN A N 1
ATOM 657 C CA . GLN A 1 85 ? -14.572 -7.863 -2.007 1.00 91.19 85 GLN A CA 1
ATOM 658 C C . GLN A 1 85 ? -15.002 -9.244 -2.522 1.00 91.19 85 GLN A C 1
ATOM 660 O O . GLN A 1 85 ? -15.851 -9.886 -1.908 1.00 91.19 85 GLN A O 1
ATOM 665 N N . ALA A 1 86 ? -14.429 -9.689 -3.643 1.00 92.56 86 ALA A N 1
ATOM 666 C CA . ALA A 1 86 ? -14.713 -10.997 -4.234 1.00 92.56 86 ALA A CA 1
ATOM 667 C C . ALA A 1 86 ? -13.717 -12.073 -3.774 1.00 92.56 86 ALA A C 1
ATOM 669 O O . ALA A 1 86 ? -14.113 -13.205 -3.505 1.00 92.56 86 ALA A O 1
ATOM 670 N N . ASP A 1 87 ? -12.437 -11.711 -3.664 1.00 94.19 87 ASP A N 1
ATOM 671 C CA . ASP A 1 87 ? -11.361 -12.610 -3.258 1.00 94.19 87 ASP A CA 1
ATOM 672 C C . ASP A 1 87 ? -10.325 -11.856 -2.414 1.00 94.19 87 ASP A C 1
ATOM 674 O O . ASP A 1 87 ? -9.657 -10.932 -2.876 1.00 94.19 87 ASP A O 1
ATOM 678 N N . LYS A 1 88 ? -10.156 -12.293 -1.162 1.00 93.00 8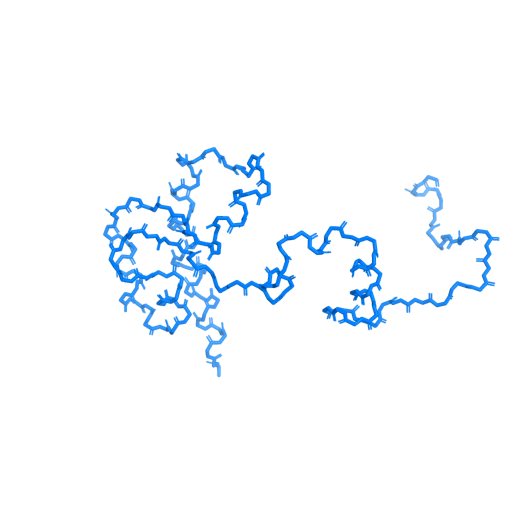8 LYS A N 1
ATOM 679 C CA . LYS A 1 88 ? -9.230 -11.697 -0.189 1.00 93.00 88 LYS A CA 1
ATOM 680 C C . LYS A 1 88 ? -7.755 -11.825 -0.573 1.00 93.00 88 LYS A C 1
ATOM 682 O O . LYS A 1 88 ? -6.917 -11.160 0.036 1.00 93.00 88 LYS A O 1
ATOM 687 N N . GLN A 1 89 ? -7.424 -12.694 -1.526 1.00 93.94 89 GLN A N 1
ATOM 688 C CA . GLN A 1 89 ? -6.053 -12.977 -1.942 1.00 93.94 89 GLN A CA 1
ATOM 689 C C . GLN A 1 89 ? -5.736 -12.509 -3.367 1.00 93.94 89 GLN A C 1
ATOM 691 O O . GLN A 1 89 ? -4.570 -12.578 -3.749 1.00 93.94 89 GLN A O 1
ATOM 696 N N . ALA A 1 90 ? -6.709 -11.984 -4.123 1.00 91.81 90 ALA A N 1
ATOM 697 C CA . ALA A 1 90 ? -6.524 -11.596 -5.528 1.00 91.81 90 ALA A CA 1
ATOM 698 C C . ALA A 1 90 ? -5.350 -10.627 -5.746 1.00 91.81 90 ALA A C 1
ATOM 700 O O . ALA A 1 90 ? -4.566 -10.794 -6.680 1.00 91.81 90 ALA A O 1
ATOM 701 N N . TRP A 1 91 ? -5.170 -9.677 -4.823 1.00 94.56 91 TRP A N 1
ATOM 702 C CA . TRP A 1 91 ? -4.086 -8.685 -4.828 1.00 94.56 91 TRP A CA 1
ATOM 703 C C . TRP A 1 91 ? -2.668 -9.282 -4.778 1.00 94.56 91 TRP A C 1
ATOM 705 O O . TRP A 1 91 ? -1.697 -8.566 -4.993 1.00 94.56 91 TRP A O 1
ATOM 715 N N . ARG A 1 92 ? -2.525 -10.578 -4.468 1.00 95.88 92 ARG A N 1
ATOM 716 C CA . ARG A 1 92 ? -1.229 -11.267 -4.346 1.00 95.88 92 ARG A CA 1
ATOM 717 C C . ARG A 1 92 ? -0.740 -11.891 -5.652 1.00 95.88 92 ARG A C 1
ATOM 719 O O . ARG A 1 92 ? 0.336 -12.481 -5.656 1.00 95.88 92 ARG A O 1
ATOM 726 N N . THR A 1 93 ? -1.547 -11.844 -6.706 1.00 96.81 93 THR A N 1
ATOM 727 C CA . THR A 1 93 ? -1.235 -12.478 -7.991 1.00 96.81 93 THR A CA 1
ATOM 728 C C . THR A 1 93 ? -0.402 -11.553 -8.876 1.00 96.81 93 THR A C 1
ATOM 730 O O . THR A 1 93 ? -0.588 -10.333 -8.851 1.00 96.81 93 THR A O 1
ATOM 733 N N . ASP A 1 94 ? 0.492 -12.130 -9.684 1.00 98.00 94 ASP A N 1
ATOM 734 C CA . ASP A 1 94 ? 1.260 -11.372 -10.682 1.00 98.00 94 ASP A CA 1
ATOM 735 C C . ASP A 1 94 ? 0.322 -10.751 -11.729 1.00 98.00 94 ASP A C 1
ATOM 737 O O . ASP A 1 94 ? 0.573 -9.652 -12.227 1.00 98.00 94 ASP A O 1
ATOM 741 N N . GLU A 1 95 ? -0.791 -11.426 -12.031 1.00 97.00 95 GLU A N 1
ATOM 742 C CA . GLU A 1 95 ? -1.837 -10.940 -12.922 1.00 97.00 95 GLU A CA 1
ATOM 743 C C . GLU A 1 95 ? -2.480 -9.656 -12.395 1.00 97.00 95 GLU A C 1
ATOM 745 O O . GLU A 1 95 ? -2.575 -8.681 -13.141 1.00 97.00 95 GLU A O 1
ATOM 750 N N . GLU A 1 96 ? -2.895 -9.622 -11.125 1.00 97.12 96 GLU A N 1
ATOM 751 C CA . GLU A 1 96 ? -3.496 -8.426 -10.532 1.00 97.12 96 GLU A CA 1
ATOM 752 C C . GLU A 1 96 ? -2.464 -7.310 -10.373 1.00 97.12 96 GLU A C 1
ATOM 754 O O . GLU A 1 96 ? -2.756 -6.163 -10.711 1.00 97.12 96 GLU A O 1
ATOM 759 N N . PHE A 1 97 ? -1.233 -7.647 -9.976 1.00 96.56 97 PHE A N 1
ATOM 760 C CA . PHE A 1 97 ? -0.129 -6.691 -9.931 1.00 96.56 97 PHE A CA 1
ATOM 761 C C . PHE A 1 97 ? 0.085 -6.015 -11.295 1.00 96.56 97 PHE A C 1
ATOM 763 O O . PHE A 1 97 ? 0.072 -4.787 -11.393 1.00 96.56 97 PHE A O 1
ATOM 770 N N . ALA A 1 98 ? 0.212 -6.789 -12.377 1.00 97.25 98 ALA A N 1
ATOM 771 C CA . ALA A 1 98 ? 0.378 -6.242 -13.723 1.00 97.25 98 ALA A CA 1
ATOM 772 C C . ALA A 1 98 ? -0.877 -5.499 -14.218 1.00 97.25 98 ALA A C 1
ATOM 774 O O . ALA A 1 98 ? -0.767 -4.489 -14.919 1.00 97.25 98 ALA A O 1
ATOM 775 N N . ARG A 1 99 ? -2.078 -5.961 -13.848 1.00 96.94 99 ARG A N 1
ATOM 776 C CA . ARG A 1 99 ? -3.341 -5.297 -14.195 1.00 96.94 99 ARG A CA 1
ATOM 777 C C . ARG A 1 99 ? -3.447 -3.927 -13.530 1.00 96.94 99 ARG A C 1
ATOM 779 O O . ARG A 1 99 ? -3.863 -2.977 -14.192 1.00 96.94 99 ARG A O 1
ATOM 786 N N . GLU A 1 100 ? -3.055 -3.786 -12.265 1.00 97.31 100 GLU A N 1
ATOM 787 C CA . GLU A 1 100 ? -3.071 -2.503 -11.555 1.00 97.31 100 GLU A CA 1
ATOM 788 C C . GLU A 1 100 ? -2.117 -1.471 -12.167 1.00 97.31 100 GLU A C 1
ATOM 790 O O . GLU A 1 100 ? -2.431 -0.279 -12.195 1.00 97.31 100 GLU A O 1
ATOM 795 N N . VAL A 1 101 ? -0.995 -1.915 -12.736 1.00 97.06 101 VAL A N 1
ATOM 796 C CA . VAL A 1 101 ? -0.073 -1.036 -13.472 1.00 97.06 101 VAL A CA 1
ATOM 797 C C . VAL A 1 101 ? -0.758 -0.369 -14.678 1.00 97.06 101 VAL A C 1
ATOM 799 O O . VAL A 1 101 ? -0.389 0.743 -15.053 1.00 97.06 101 VAL A O 1
ATOM 802 N N . LEU A 1 102 ? -1.774 -1.012 -15.267 1.00 97.06 102 LEU A N 1
ATOM 803 C CA . LEU A 1 102 ? -2.517 -0.517 -16.435 1.00 97.06 102 LEU A CA 1
ATOM 804 C C . LEU A 1 102 ? -3.898 0.068 -16.108 1.00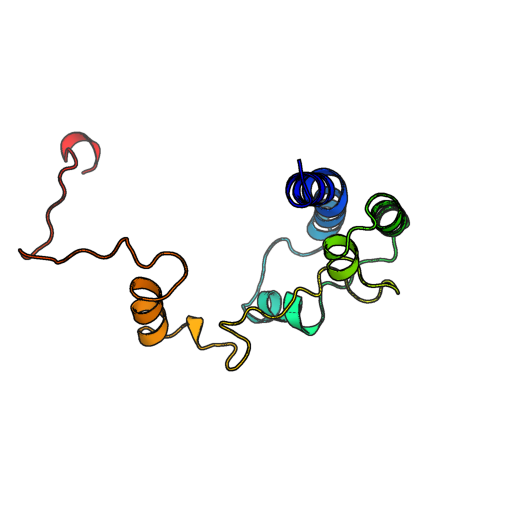 97.06 102 LEU A C 1
ATOM 806 O O . LEU A 1 102 ? -4.406 0.899 -16.857 1.00 97.06 102 LEU A O 1
ATOM 810 N N . ALA A 1 103 ? -4.534 -0.389 -15.032 1.00 96.62 103 ALA A N 1
ATOM 811 C CA . ALA A 1 103 ? -5.933 -0.096 -14.713 1.00 96.62 103 ALA A CA 1
ATOM 812 C C . ALA A 1 103 ? -6.203 -0.023 -13.197 1.00 96.62 103 ALA A C 1
ATOM 814 O O . ALA A 1 103 ? -7.329 -0.254 -12.749 1.00 96.62 103 ALA A O 1
ATOM 815 N N . GLY A 1 104 ? -5.166 0.223 -12.399 1.00 95.44 104 GLY A N 1
ATOM 816 C CA . GLY A 1 104 ? -5.250 0.436 -10.957 1.00 95.44 104 GLY A CA 1
ATOM 817 C C . GLY A 1 104 ? -5.343 1.917 -10.602 1.00 95.44 104 GLY A C 1
ATOM 818 O O . GLY A 1 104 ? -5.794 2.747 -11.389 1.00 95.44 104 GLY A O 1
ATOM 819 N N . VAL A 1 105 ? -4.891 2.257 -9.395 1.00 95.81 105 VAL A N 1
ATOM 820 C CA . VAL A 1 105 ? -4.953 3.630 -8.863 1.00 95.81 105 VAL A CA 1
ATOM 821 C C . VAL A 1 105 ? -4.057 4.602 -9.642 1.00 95.81 105 VAL A C 1
ATOM 823 O O . VAL A 1 105 ? -4.387 5.781 -9.751 1.00 95.81 105 VAL A O 1
ATOM 826 N N . ASN A 1 106 ? -2.938 4.124 -10.197 1.00 95.81 106 ASN A N 1
ATOM 827 C CA . ASN A 1 106 ? -1.982 4.953 -10.935 1.00 95.81 106 ASN A CA 1
ATOM 828 C C . ASN A 1 106 ? -1.576 4.327 -12.288 1.00 95.81 106 ASN A C 1
ATOM 830 O O . ASN A 1 106 ? -0.457 3.831 -12.429 1.00 95.81 106 ASN A O 1
ATOM 834 N N . PRO A 1 107 ? -2.461 4.368 -13.299 1.00 95.88 107 PRO A N 1
ATOM 835 C CA . PRO A 1 107 ? -2.274 3.656 -14.565 1.00 95.88 107 PRO A CA 1
ATOM 836 C C . PRO A 1 107 ? -1.380 4.389 -15.585 1.00 95.88 107 PRO A C 1
ATOM 838 O O . PRO A 1 107 ? -1.288 3.977 -16.738 1.00 95.88 107 PRO A O 1
ATOM 841 N N . VAL A 1 108 ? -0.753 5.511 -15.211 1.00 96.75 108 VAL A N 1
ATOM 842 C CA . VAL A 1 108 ? -0.060 6.414 -16.159 1.00 96.75 108 VAL A CA 1
ATOM 843 C C . VAL A 1 108 ? 1.466 6.336 -16.102 1.00 96.75 108 VAL A C 1
ATOM 845 O O . VAL A 1 108 ? 2.145 7.055 -16.831 1.00 96.75 108 VAL A O 1
ATOM 848 N N . MET A 1 109 ? 2.018 5.485 -15.235 1.00 97.00 109 MET A N 1
ATOM 849 C CA . MET A 1 109 ? 3.464 5.426 -14.984 1.00 97.00 109 MET A CA 1
ATOM 850 C C . MET A 1 109 ? 4.211 4.415 -15.853 1.00 97.00 109 MET A C 1
ATOM 852 O O . MET A 1 109 ? 5.430 4.521 -15.992 1.00 97.00 109 MET A O 1
ATOM 856 N N . ILE A 1 110 ? 3.520 3.422 -16.419 1.00 96.88 110 ILE A N 1
ATOM 857 C CA . ILE A 1 110 ? 4.178 2.411 -17.246 1.00 96.88 110 ILE A CA 1
ATOM 858 C C . ILE A 1 110 ? 4.755 3.041 -18.516 1.00 96.88 110 ILE A C 1
ATOM 860 O O . ILE A 1 110 ? 4.139 3.889 -19.161 1.00 96.88 110 ILE A O 1
ATOM 864 N N . THR A 1 111 ? 5.951 2.603 -18.896 1.00 96.31 111 THR A N 1
ATOM 865 C CA . THR A 1 111 ? 6.637 3.090 -20.093 1.00 96.31 111 THR A CA 1
ATOM 866 C C . THR A 1 111 ? 7.142 1.931 -20.937 1.00 96.31 111 THR A C 1
ATOM 868 O O . THR A 1 111 ? 7.421 0.837 -20.446 1.00 96.31 111 THR A O 1
ATOM 871 N N . ARG A 1 112 ? 7.241 2.170 -22.248 1.00 96.56 112 ARG A N 1
ATOM 872 C CA . ARG A 1 112 ? 7.774 1.191 -23.195 1.00 96.56 112 ARG A CA 1
ATOM 873 C C . ARG A 1 112 ? 9.288 1.090 -23.037 1.00 96.56 112 ARG A C 1
ATOM 875 O O . ARG A 1 112 ? 9.993 2.064 -23.290 1.00 96.56 112 ARG A O 1
ATOM 882 N N . LEU A 1 113 ? 9.781 -0.110 -22.752 1.00 97.38 113 LEU A N 1
ATOM 883 C CA . LEU A 1 113 ? 11.202 -0.422 -22.840 1.00 97.38 113 LEU A CA 1
ATOM 884 C C . LEU A 1 113 ? 11.609 -0.615 -24.310 1.00 97.38 113 LEU A C 1
ATOM 886 O O . LEU A 1 113 ? 11.048 -1.461 -25.004 1.00 97.38 113 LEU A O 1
ATOM 890 N N . THR A 1 114 ? 12.563 0.180 -24.797 1.00 97.62 114 THR A N 1
ATOM 891 C CA . THR A 1 114 ? 13.032 0.130 -26.198 1.00 97.62 114 THR A CA 1
ATOM 892 C C . THR A 1 114 ? 14.419 -0.481 -26.368 1.00 97.62 114 THR A C 1
ATOM 894 O O . THR A 1 114 ? 14.791 -0.823 -27.484 1.00 97.62 114 THR A O 1
ATOM 897 N N . GLU A 1 115 ? 15.187 -0.612 -25.288 1.00 97.56 115 GLU A N 1
ATOM 898 C CA . GLU A 1 115 ? 16.508 -1.242 -25.275 1.00 97.56 115 GLU A CA 1
ATOM 899 C C . GLU A 1 115 ? 16.660 -2.135 -24.040 1.00 97.56 115 GLU A C 1
ATOM 901 O O . GLU A 1 115 ? 16.027 -1.892 -23.014 1.00 97.56 115 GLU A O 1
ATOM 906 N N . PHE A 1 116 ? 17.485 -3.179 -24.141 1.00 96.88 116 PHE A N 1
ATOM 907 C CA . PHE A 1 116 ? 17.732 -4.121 -23.051 1.00 96.88 116 PHE A CA 1
ATOM 908 C C . PHE A 1 116 ? 19.242 -4.389 -22.906 1.00 96.88 116 PHE A C 1
ATOM 910 O O . PHE A 1 116 ? 19.891 -4.633 -23.927 1.0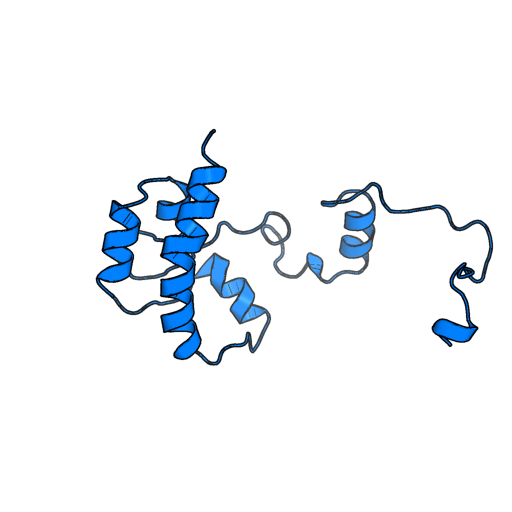0 96.88 116 PHE A O 1
ATOM 917 N N . PRO A 1 117 ? 19.816 -4.377 -21.683 1.00 96.50 117 PRO A N 1
ATOM 918 C CA . PRO A 1 117 ? 19.162 -4.127 -20.391 1.00 96.50 117 PRO A CA 1
ATOM 919 C C . PRO A 1 117 ? 18.769 -2.646 -20.193 1.00 96.50 117 PRO A C 1
ATOM 921 O O . PRO A 1 117 ? 19.353 -1.775 -20.843 1.00 96.50 117 PRO A O 1
ATOM 924 N N . PRO A 1 118 ? 17.806 -2.336 -19.300 1.00 97.19 118 PRO A N 1
ATOM 925 C CA . PRO A 1 118 ? 17.500 -0.957 -18.920 1.00 97.19 118 PRO A CA 1
ATOM 926 C C . PRO A 1 118 ? 18.741 -0.241 -18.369 1.00 97.19 118 PRO A C 1
ATOM 928 O O . PRO A 1 118 ? 19.517 -0.833 -17.618 1.00 97.19 118 PRO A O 1
ATOM 931 N N . LYS A 1 119 ? 18.917 1.040 -18.713 1.00 95.50 119 LYS A N 1
ATOM 932 C CA . LYS A 1 119 ? 20.038 1.864 -18.236 1.00 95.50 119 LYS A CA 1
ATOM 933 C C . LYS A 1 119 ? 19.579 2.885 -17.201 1.00 95.50 119 LYS A C 1
ATOM 935 O O . LYS A 1 119 ? 18.505 3.467 -17.327 1.00 95.50 119 LYS A O 1
ATOM 940 N N . SER A 1 120 ? 20.429 3.132 -16.208 1.00 96.00 120 SER A N 1
ATOM 941 C CA . SER A 1 120 ? 20.258 4.225 -15.249 1.00 96.00 120 SER A CA 1
ATOM 942 C C . SER A 1 120 ? 20.945 5.492 -15.757 1.00 96.00 120 SER A C 1
ATOM 944 O O . SER A 1 120 ? 22.047 5.426 -16.296 1.00 96.00 120 SER A O 1
ATOM 946 N N . SER A 1 121 ? 20.312 6.648 -15.558 1.00 95.75 121 SER A N 1
ATOM 947 C CA . SER A 1 121 ? 20.924 7.965 -15.784 1.00 95.75 121 SER A CA 1
ATOM 948 C C . SER A 1 121 ? 21.558 8.556 -14.518 1.00 95.75 121 SER A C 1
ATOM 950 O O . SER A 1 121 ? 22.001 9.704 -14.536 1.00 95.75 121 SER A O 1
ATOM 952 N N . LEU A 1 122 ? 21.536 7.825 -13.399 1.00 97.88 122 LEU A N 1
ATOM 953 C CA . LEU A 1 122 ? 22.140 8.257 -12.139 1.00 97.88 122 LEU A CA 1
ATOM 954 C C . LEU A 1 122 ? 23.670 8.151 -12.202 1.00 97.88 122 LEU A C 1
ATOM 956 O O . LEU A 1 122 ? 24.209 7.290 -12.887 1.00 97.88 122 LEU A O 1
ATOM 960 N N . ASP A 1 123 ? 24.353 9.026 -11.462 1.00 96.75 123 ASP A N 1
ATOM 961 C CA . ASP A 1 123 ? 25.817 9.083 -11.372 1.00 96.75 123 ASP A CA 1
ATOM 962 C C . ASP A 1 123 ? 26.376 7.878 -10.587 1.00 96.75 123 ASP A C 1
ATOM 964 O O . ASP A 1 123 ? 26.192 7.824 -9.365 1.00 96.75 123 ASP A O 1
ATOM 968 N N . PRO A 1 124 ? 27.090 6.936 -11.234 1.00 97.00 124 PRO A N 1
ATOM 969 C CA . PRO A 1 124 ? 27.602 5.744 -10.559 1.00 97.00 124 PRO A CA 1
ATOM 970 C C . PRO A 1 124 ? 28.575 6.081 -9.426 1.00 97.00 124 PRO A C 1
ATOM 972 O O . PRO A 1 124 ? 28.580 5.425 -8.394 1.00 97.00 124 PRO A O 1
ATOM 975 N N . SER A 1 125 ? 29.333 7.179 -9.530 1.00 96.56 125 SER A N 1
ATOM 976 C CA . SER A 1 125 ? 30.272 7.568 -8.468 1.00 96.56 125 SER A CA 1
ATOM 977 C C . SER A 1 125 ? 29.582 7.915 -7.141 1.00 96.56 125 SER A C 1
ATOM 979 O O . SER A 1 125 ? 30.212 7.858 -6.085 1.00 96.56 125 SER A O 1
ATOM 981 N N . LYS A 1 126 ? 28.285 8.256 -7.188 1.00 97.69 126 LYS A N 1
ATOM 982 C CA . LYS A 1 126 ? 27.458 8.558 -6.011 1.00 97.69 126 LYS A CA 1
ATOM 983 C C . LYS A 1 126 ? 26.643 7.366 -5.520 1.00 97.69 126 LYS A C 1
ATOM 985 O O . LYS A 1 126 ? 26.339 7.316 -4.331 1.00 97.69 126 LYS A O 1
ATOM 990 N N . PHE A 1 127 ? 26.247 6.462 -6.415 1.00 96.50 127 PHE A N 1
ATOM 991 C CA . PHE A 1 127 ? 25.250 5.423 -6.126 1.00 96.50 127 PHE A CA 1
ATOM 992 C C . PHE A 1 127 ? 25.764 3.982 -6.282 1.00 96.50 127 PHE A C 1
ATOM 994 O O . PHE A 1 127 ? 25.013 3.059 -5.964 1.00 96.50 127 PHE A O 1
ATOM 1001 N N . GLY A 1 128 ? 27.024 3.795 -6.696 1.00 85.44 128 GLY A N 1
ATOM 1002 C CA . GLY A 1 128 ? 27.645 2.492 -6.965 1.00 85.44 128 GLY A CA 1
ATOM 1003 C C . GLY A 1 128 ? 27.947 2.289 -8.441 1.00 85.44 128 GLY A C 1
ATOM 1004 O O . GLY A 1 128 ? 26.986 2.319 -9.242 1.00 85.44 128 GLY A O 1
#

Foldseek 3Di:
DDDVVLVVVLCVVQVVVQVVVVCVVDVVDDPDVVSVVCLQVQAAQDDPDVSLVVSCVVRVDPVSCCQRPPDRGHGNNDHDDPCPPVPVCNCVDPVVVVVCCCPNPPVPPDDDDPDPPDDDPDDVVVVD